Protein AF-A0A3M6TEJ7-F1 (afdb_monomer)

Nearest PDB structures (foldseek):
  2x6s-assembly1_F  TM=7.484E-01  e=1.552E-03  Human spumaretrovirus
  2x6n-assembly1_B  TM=6.966E-01  e=9.290E-04  Human spumaretrovirus
  2x6s-assembly3_B  TM=7.104E-01  e=1.654E-03  Human spumaretrovirus
  2eko-assembly1_A  TM=5.998E-01  e=1.903E-01  Homo sapiens
  8bnx-assembly2_B  TM=5.597E-01  e=4.381E-01  Deferribacter desulfuricans

Secondary structure (DSSP, 8-state):
-PPPPPSEEEE---GGGTTHHHHHHHHTTPEEEEPPTT-GGGGHHHHHHHHHS-GGGTSSTT--HHHHHHHHHHHHHHS-BGGGTTB-HHHHHH---TT-EEEEEEE-SSS--EEEEEEEEEEEEGGGTEEEEEEE-TTT-SEEEEEEEGGGEESS-HHHHHT-

InterPro domains:
  IPR001584 Integrase, catalytic core [PS50994] (1-97)
  IPR012337 Ribonuclease H-like superfamily [SSF53098] (2-95)
  IPR036397 Ribonuclease H superfamily [G3DSA:3.30.420.10] (1-127)

Structure (mmCIF, N/CA/C/O backbone):
data_AF-A0A3M6TEJ7-F1
#
_entry.id   AF-A0A3M6TEJ7-F1
#
loop_
_atom_site.group_PDB
_atom_site.id
_atom_site.type_symbol
_atom_site.label_atom_id
_atom_site.label_alt_id
_atom_site.label_comp_id
_atom_site.label_asym_id
_atom_site.label_entity_id
_atom_site.label_seq_id
_atom_site.pdbx_PDB_ins_code
_atom_site.Cartn_x
_atom_site.Cartn_y
_atom_site.Cartn_z
_atom_site.occupancy
_atom_site.B_iso_or_equiv
_atom_site.auth_seq_id
_atom_site.auth_comp_id
_atom_site.auth_asym_id
_atom_site.auth_atom_id
_atom_site.pdbx_PDB_model_num
ATOM 1 N N . MET A 1 1 ? 10.290 -11.072 -4.257 1.00 50.28 1 MET A N 1
ATOM 2 C CA . MET A 1 1 ? 9.218 -11.134 -3.239 1.00 50.28 1 MET A CA 1
ATOM 3 C C . MET A 1 1 ? 8.044 -10.372 -3.815 1.00 50.28 1 MET A C 1
ATOM 5 O O . MET A 1 1 ? 8.208 -9.194 -4.110 1.00 50.28 1 MET A O 1
ATOM 9 N N . GLU A 1 2 ? 6.941 -11.059 -4.093 1.00 56.47 2 GLU A N 1
ATOM 10 C CA . GLU A 1 2 ? 5.809 -10.487 -4.827 1.00 56.47 2 GLU A CA 1
ATOM 11 C C . GLU A 1 2 ? 4.766 -9.936 -3.854 1.00 56.47 2 GLU A C 1
ATOM 13 O O . GLU A 1 2 ? 4.393 -10.584 -2.875 1.00 56.47 2 GLU A O 1
ATOM 18 N N . HIS A 1 3 ? 4.363 -8.691 -4.095 1.00 65.31 3 HIS A N 1
ATOM 19 C CA . HIS A 1 3 ? 3.281 -8.022 -3.385 1.00 65.31 3 HIS A CA 1
ATOM 20 C C . HIS A 1 3 ? 1.933 -8.599 -3.859 1.00 65.31 3 HIS A C 1
ATOM 22 O O . HIS A 1 3 ? 1.808 -8.980 -5.022 1.00 65.31 3 HIS A O 1
ATOM 28 N N . GLY A 1 4 ? 0.944 -8.704 -2.961 1.00 67.75 4 GLY A N 1
ATOM 29 C CA . GLY A 1 4 ? -0.419 -9.087 -3.334 1.00 67.75 4 GLY A CA 1
ATOM 30 C C . GLY A 1 4 ? -1.085 -8.032 -4.221 1.00 67.75 4 GLY A C 1
ATOM 31 O O . GLY A 1 4 ? -0.548 -6.946 -4.420 1.00 67.75 4 GLY A O 1
ATOM 32 N N . SER A 1 5 ? -2.263 -8.348 -4.7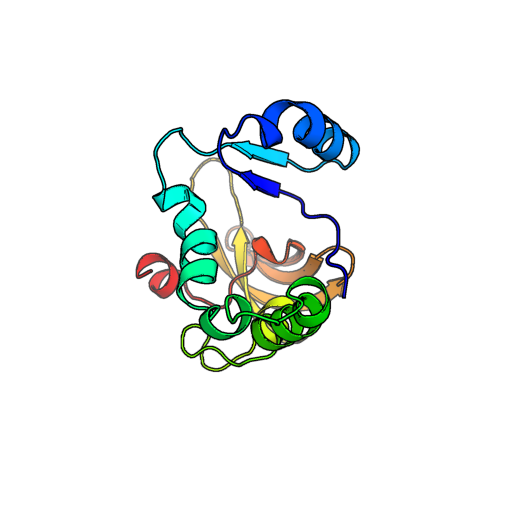62 1.00 74.44 5 SER A N 1
ATOM 33 C CA . SER A 1 5 ? -2.987 -7.402 -5.618 1.00 74.44 5 SER A CA 1
ATOM 34 C C . SER A 1 5 ? -3.417 -6.168 -4.810 1.00 74.44 5 SER A C 1
ATOM 36 O O . SER A 1 5 ? -4.109 -6.336 -3.799 1.00 74.44 5 SER A O 1
ATOM 38 N N . PRO A 1 6 ? -3.034 -4.945 -5.216 1.00 78.88 6 PRO A N 1
ATOM 39 C CA . PRO A 1 6 ? -3.465 -3.727 -4.541 1.00 78.88 6 PRO A CA 1
ATOM 40 C C . PRO A 1 6 ? -4.953 -3.461 -4.794 1.00 78.88 6 PRO A C 1
ATOM 42 O O . PRO A 1 6 ? -5.500 -3.876 -5.810 1.00 78.88 6 PRO A O 1
ATOM 45 N N . GLU A 1 7 ? -5.604 -2.724 -3.896 1.00 75.12 7 GLU A N 1
ATOM 46 C CA . GLU A 1 7 ? -7.004 -2.305 -4.074 1.00 75.12 7 GLU A CA 1
ATOM 47 C C . GLU A 1 7 ? -7.123 -1.069 -4.980 1.00 75.12 7 GLU A C 1
ATOM 49 O O . GLU A 1 7 ? -8.099 -0.904 -5.714 1.00 75.12 7 GLU A O 1
ATOM 54 N N . ILE A 1 8 ? -6.120 -0.186 -4.932 1.00 79.31 8 ILE A N 1
ATOM 55 C CA . ILE A 1 8 ? -6.101 1.080 -5.665 1.00 79.31 8 ILE A CA 1
ATOM 56 C C . ILE A 1 8 ? -4.709 1.306 -6.251 1.00 79.31 8 ILE A C 1
ATOM 58 O O . ILE A 1 8 ? -3.707 1.214 -5.544 1.00 79.31 8 ILE A O 1
ATOM 62 N N . ILE A 1 9 ? -4.649 1.672 -7.529 1.00 83.25 9 ILE A N 1
ATOM 63 C CA . ILE A 1 9 ? -3.428 2.133 -8.194 1.00 83.25 9 ILE A CA 1
ATOM 64 C C . ILE A 1 9 ? -3.647 3.573 -8.644 1.00 83.25 9 ILE A C 1
ATOM 66 O O . ILE A 1 9 ? -4.659 3.888 -9.266 1.00 83.25 9 ILE A O 1
ATOM 70 N N . GLN A 1 10 ? -2.688 4.454 -8.359 1.00 82.31 10 GLN A N 1
ATOM 71 C CA . GLN A 1 10 ? -2.694 5.822 -8.868 1.00 82.31 10 GLN A CA 1
ATOM 72 C C . GLN A 1 10 ? -1.567 6.009 -9.886 1.00 82.31 10 GLN A C 1
ATOM 74 O O . GLN A 1 10 ? -0.414 5.718 -9.586 1.00 82.31 10 GLN A O 1
ATOM 79 N N . CYS A 1 11 ? -1.883 6.524 -11.073 1.00 79.75 11 CYS A N 1
ATOM 80 C CA . CYS A 1 11 ? -0.904 6.783 -12.135 1.00 79.75 11 CYS A CA 1
ATOM 81 C C . CYS A 1 11 ? -1.172 8.119 -12.845 1.00 79.75 11 CYS A C 1
ATOM 83 O O . CYS A 1 11 ? -2.196 8.770 -12.620 1.00 79.75 11 CYS A O 1
ATOM 85 N N . ASP A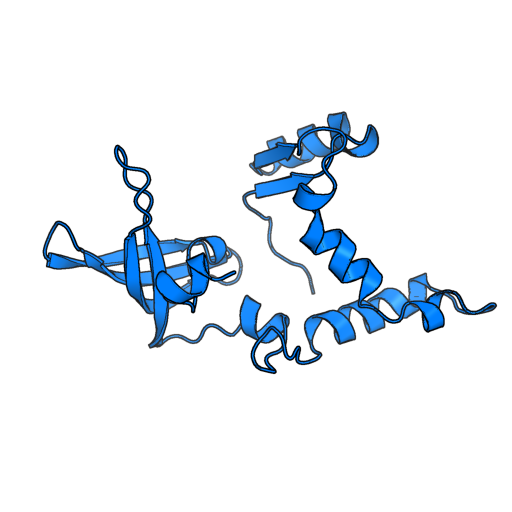 1 12 ? -0.236 8.564 -13.683 1.00 79.31 12 ASP A N 1
ATOM 86 C CA . ASP A 1 12 ? -0.451 9.713 -14.562 1.00 79.31 12 ASP A CA 1
ATOM 87 C C . ASP A 1 12 ? -1.285 9.353 -15.798 1.00 79.31 12 ASP A C 1
ATOM 89 O O . ASP A 1 12 ? -1.690 8.217 -16.028 1.00 79.31 12 ASP A O 1
ATOM 93 N N . LYS A 1 13 ? -1.582 10.374 -16.606 1.00 76.25 13 LYS A N 1
ATOM 94 C CA . LYS A 1 13 ? -2.357 10.237 -17.844 1.00 76.25 13 LYS A CA 1
ATOM 95 C C . LYS A 1 13 ? -1.504 9.859 -19.062 1.00 76.25 13 LYS A C 1
ATOM 97 O O . LYS A 1 13 ? -1.930 10.156 -20.185 1.00 76.25 13 LYS A O 1
ATOM 102 N N . GLY A 1 14 ? -0.337 9.246 -18.867 1.00 77.44 14 GLY A N 1
ATOM 103 C CA . GLY A 1 14 ? 0.491 8.697 -19.937 1.00 77.44 14 GLY A CA 1
ATOM 104 C C . GLY A 1 14 ? -0.317 7.766 -20.843 1.00 77.44 14 GLY A C 1
ATOM 105 O O . G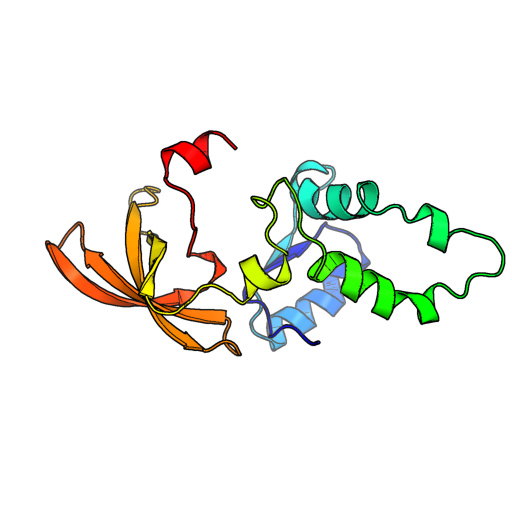LY A 1 14 ? -1.227 7.068 -20.392 1.00 77.44 14 GLY A O 1
ATOM 106 N N . GLY A 1 15 ? -0.037 7.793 -22.149 1.00 74.38 15 GLY A N 1
ATOM 107 C CA . GLY A 1 15 ? -0.776 6.987 -23.132 1.00 74.38 15 GLY A CA 1
ATOM 108 C C . GLY A 1 15 ? -0.727 5.485 -22.829 1.00 74.38 15 GLY A C 1
ATOM 109 O O . GLY A 1 15 ? -1.727 4.790 -23.008 1.00 74.38 15 GLY A O 1
ATOM 110 N N . GLU A 1 16 ? 0.399 5.031 -22.278 1.00 77.50 16 GLU A N 1
ATOM 111 C CA . GLU A 1 16 ? 0.687 3.646 -21.893 1.00 77.50 16 GLU A CA 1
ATOM 112 C C . GLU A 1 16 ? -0.267 3.115 -20.808 1.00 77.50 16 GLU A C 1
ATOM 114 O O . GLU A 1 16 ? -0.654 1.947 -20.827 1.00 77.50 16 GLU A O 1
ATOM 119 N N . PHE A 1 17 ? -0.749 3.985 -19.914 1.00 75.19 17 PHE A N 1
ATOM 120 C CA . PHE A 1 17 ? -1.582 3.609 -18.765 1.00 75.19 17 PHE A CA 1
ATOM 121 C C . PHE A 1 17 ? -3.094 3.662 -19.032 1.00 75.19 17 PHE A C 1
ATOM 123 O O . PHE A 1 17 ? -3.896 3.396 -18.136 1.00 75.19 17 PHE A O 1
ATOM 130 N N . LYS A 1 18 ? -3.529 4.033 -20.244 1.00 72.19 18 LYS A N 1
ATOM 131 C CA . LYS A 1 18 ? -4.954 4.310 -20.510 1.00 72.19 18 LYS A CA 1
ATOM 132 C C . LYS A 1 18 ? -5.789 3.093 -20.881 1.00 72.19 18 LYS A C 1
ATOM 134 O O . LYS A 1 18 ? -6.890 2.945 -20.366 1.00 72.19 18 LYS A O 1
ATOM 139 N N . LYS A 1 19 ? -5.328 2.274 -21.828 1.00 76.62 19 LYS A N 1
ATOM 140 C CA . LYS A 1 19 ? -6.149 1.198 -22.415 1.00 76.62 19 LYS A CA 1
ATOM 141 C C . LYS A 1 19 ? -5.806 -0.185 -21.853 1.00 76.62 19 LYS A C 1
ATOM 143 O O . LYS A 1 19 ? -6.676 -0.769 -21.215 1.00 76.62 19 LYS A O 1
ATOM 148 N N . PRO A 1 20 ? -4.573 -0.698 -22.018 1.00 81.75 20 PRO A N 1
ATOM 149 C CA . PRO A 1 20 ? -4.240 -2.042 -21.547 1.00 81.75 20 PRO A CA 1
ATOM 150 C C . PRO A 1 20 ? -4.256 -2.137 -20.018 1.00 81.75 20 PRO A C 1
ATOM 152 O O . PRO A 1 20 ? -4.821 -3.079 -19.470 1.00 81.75 20 PRO A O 1
ATOM 155 N N . LEU A 1 21 ? -3.720 -1.128 -19.321 1.00 81.75 21 LEU A N 1
ATOM 156 C CA . LEU A 1 21 ? -3.690 -1.129 -17.858 1.00 81.75 21 LEU A CA 1
ATOM 157 C C . LEU A 1 21 ? -5.095 -1.079 -17.252 1.00 81.75 21 LEU A C 1
ATOM 159 O O . LEU A 1 21 ? -5.363 -1.783 -16.287 1.00 81.75 21 LEU A O 1
ATOM 163 N N . LYS A 1 22 ? -6.003 -0.287 -17.832 1.00 83.00 22 LYS A N 1
ATOM 164 C CA . LYS A 1 22 ? -7.374 -0.179 -17.331 1.00 83.00 22 LYS A CA 1
ATOM 165 C C . LYS A 1 22 ? -8.109 -1.520 -17.408 1.00 83.00 22 LYS A C 1
ATOM 167 O O . LYS A 1 22 ? -8.678 -1.941 -16.413 1.00 83.00 22 LYS A O 1
ATOM 172 N N . LEU A 1 23 ? -8.024 -2.213 -18.547 1.00 85.00 23 LEU A N 1
ATOM 173 C CA . LEU A 1 23 ? -8.645 -3.532 -18.719 1.00 85.00 23 LEU A CA 1
ATOM 174 C C . LEU A 1 23 ? -8.103 -4.558 -17.716 1.00 85.00 23 LEU A C 1
ATOM 176 O O . LEU A 1 23 ? -8.867 -5.325 -17.133 1.00 85.00 23 LEU A O 1
ATOM 180 N N . LEU A 1 24 ? -6.788 -4.543 -17.487 1.00 86.12 24 LEU A N 1
ATOM 181 C CA . LEU A 1 24 ? -6.149 -5.411 -16.507 1.00 86.12 24 LEU A CA 1
ATOM 182 C C . LEU A 1 24 ? -6.617 -5.086 -15.077 1.00 86.12 24 LEU A C 1
ATOM 184 O O . LEU A 1 24 ? -7.007 -5.993 -14.344 1.00 86.12 24 LEU A O 1
ATOM 188 N N . CYS A 1 25 ? -6.625 -3.808 -14.688 1.00 84.94 25 CYS A N 1
ATOM 189 C CA . CYS A 1 25 ? -7.101 -3.369 -13.376 1.00 84.94 25 CYS A CA 1
ATOM 190 C C . CYS A 1 25 ? -8.576 -3.727 -13.149 1.00 84.94 25 CYS A C 1
ATOM 192 O O . CYS A 1 25 ? -8.898 -4.268 -12.094 1.00 84.94 25 CYS A O 1
ATOM 194 N N . ASP A 1 26 ? -9.438 -3.520 -14.147 1.00 84.75 26 ASP A N 1
ATOM 195 C CA . ASP A 1 26 ? -10.860 -3.870 -14.079 1.00 84.75 26 ASP A CA 1
ATOM 196 C C . ASP A 1 26 ? -11.040 -5.387 -13.853 1.00 84.75 26 ASP A C 1
ATOM 198 O O . ASP A 1 26 ? -11.822 -5.798 -12.996 1.00 84.75 26 ASP A O 1
ATOM 202 N N . SER A 1 27 ? -10.254 -6.232 -14.539 1.00 86.56 27 SER A N 1
ATOM 203 C CA . SER A 1 27 ? -10.305 -7.698 -14.375 1.00 86.56 27 SER A CA 1
ATOM 204 C C . SER A 1 27 ? -9.848 -8.189 -12.997 1.00 86.56 27 SER A C 1
ATOM 206 O O . SER A 1 27 ? -10.330 -9.208 -12.505 1.00 86.56 27 SER A O 1
ATOM 208 N N . MET A 1 28 ? -8.936 -7.452 -12.358 1.00 84.00 28 MET A N 1
ATOM 209 C CA . MET A 1 28 ? -8.410 -7.762 -11.028 1.00 84.00 28 MET A CA 1
ATOM 210 C C . MET A 1 28 ? -9.170 -7.034 -9.909 1.00 84.00 28 MET A C 1
ATOM 212 O O . MET A 1 28 ? -8.773 -7.123 -8.748 1.00 84.00 28 MET A O 1
ATOM 216 N N . ASN A 1 29 ? -10.260 -6.327 -10.241 1.00 83.50 29 ASN A N 1
ATOM 217 C CA . ASN A 1 29 ? -11.041 -5.504 -9.316 1.00 83.50 29 ASN A CA 1
ATOM 218 C C . ASN A 1 29 ? -10.182 -4.458 -8.571 1.00 83.50 29 ASN A C 1
ATOM 220 O O . ASN A 1 29 ? -10.327 -4.243 -7.368 1.00 83.50 29 ASN A O 1
ATOM 224 N N . ILE A 1 30 ? -9.261 -3.825 -9.301 1.00 84.69 30 ILE A N 1
ATOM 225 C CA . ILE A 1 30 ? -8.362 -2.778 -8.811 1.00 84.69 30 ILE A CA 1
ATOM 226 C C . ILE A 1 30 ? -8.870 -1.426 -9.301 1.00 84.69 30 ILE A C 1
ATOM 228 O O . ILE A 1 30 ? -9.010 -1.196 -10.501 1.00 84.69 30 ILE A O 1
ATOM 232 N N . ASN A 1 31 ? -9.069 -0.485 -8.384 1.00 82.25 31 ASN A N 1
ATOM 233 C CA . ASN A 1 31 ? -9.489 0.863 -8.740 1.00 82.25 31 ASN A CA 1
ATOM 234 C C . ASN A 1 31 ? -8.307 1.675 -9.285 1.00 82.25 31 ASN A C 1
ATOM 236 O O . ASN A 1 31 ? -7.356 1.979 -8.562 1.00 82.25 31 ASN A O 1
ATOM 240 N N . LEU A 1 32 ? -8.381 2.080 -10.552 1.00 82.31 32 LEU A N 1
ATOM 241 C CA . LEU A 1 32 ? -7.354 2.898 -11.194 1.00 82.31 32 LEU A CA 1
ATOM 242 C C . LEU A 1 32 ? -7.709 4.389 -11.123 1.00 82.31 32 LEU A C 1
ATOM 244 O O . LEU A 1 32 ? -8.703 4.841 -11.694 1.00 82.31 32 LEU A O 1
ATOM 248 N N . ILE A 1 33 ? -6.876 5.173 -10.441 1.00 82.50 33 ILE A N 1
ATOM 249 C CA . ILE A 1 33 ? -7.042 6.620 -10.280 1.00 82.50 33 ILE A CA 1
ATOM 250 C C . ILE A 1 33 ? -5.997 7.346 -11.122 1.00 82.50 33 ILE A C 1
ATOM 252 O O . ILE A 1 33 ? -4.793 7.220 -10.909 1.00 82.50 33 ILE A O 1
ATOM 256 N N . TYR A 1 34 ? -6.459 8.177 -12.051 1.00 79.75 34 TYR A N 1
ATOM 257 C CA . TYR A 1 34 ? -5.569 9.021 -12.838 1.00 79.75 34 TYR A CA 1
ATOM 258 C C . TYR A 1 34 ? -5.370 10.377 -12.174 1.00 79.75 34 TYR A C 1
ATOM 260 O O . TYR A 1 34 ? -6.332 11.083 -11.851 1.00 79.75 34 TYR A O 1
ATOM 268 N N . SER A 1 35 ? -4.116 10.786 -12.036 1.00 73.50 35 SER A N 1
ATOM 269 C CA . SER A 1 35 ? -3.782 12.120 -11.565 1.00 73.50 35 SER A CA 1
ATOM 270 C C . SER A 1 35 ? -4.177 13.204 -12.575 1.00 73.50 35 SER A C 1
ATOM 272 O O . SER A 1 35 ? -4.458 12.960 -13.758 1.00 73.50 35 SER A O 1
ATOM 274 N N . ARG A 1 36 ? -4.247 14.457 -12.107 1.00 66.50 36 ARG A N 1
ATOM 275 C CA . ARG A 1 36 ? -4.516 15.586 -13.003 1.00 66.50 36 ARG A CA 1
ATOM 276 C C . ARG A 1 36 ? -3.315 15.798 -13.937 1.00 66.50 36 ARG A C 1
ATOM 278 O O . ARG A 1 36 ? -2.177 15.772 -13.467 1.00 66.50 36 ARG A O 1
ATOM 285 N N . PRO A 1 37 ? -3.550 16.063 -15.235 1.00 61.94 37 PRO A N 1
ATOM 286 C CA . PRO A 1 37 ? -2.460 16.312 -16.167 1.00 61.94 37 PRO A CA 1
ATOM 287 C C . PRO A 1 37 ? -1.598 17.490 -15.693 1.00 61.94 37 PRO A C 1
ATOM 289 O O . PRO A 1 37 ? -2.133 18.493 -15.218 1.00 61.94 37 PRO A O 1
ATOM 292 N N . ARG A 1 38 ? -0.272 17.361 -15.847 1.00 59.50 38 ARG A N 1
ATOM 293 C CA . ARG A 1 38 ? 0.730 18.391 -15.507 1.00 59.50 38 ARG A CA 1
ATOM 294 C C . ARG A 1 38 ? 0.752 18.806 -14.025 1.00 59.50 38 ARG A C 1
ATOM 296 O O . ARG A 1 38 ? 1.046 19.952 -13.705 1.00 59.50 38 ARG A O 1
ATOM 303 N N . ARG A 1 39 ? 0.456 17.878 -13.103 1.00 60.69 39 ARG A N 1
ATOM 304 C CA . ARG A 1 39 ? 0.610 18.080 -11.648 1.00 60.69 39 ARG A CA 1
ATOM 305 C C . ARG A 1 39 ? 1.598 17.071 -11.041 1.00 60.69 39 ARG A C 1
ATOM 307 O O . ARG A 1 39 ? 1.157 16.099 -10.425 1.00 60.69 39 ARG A O 1
ATOM 314 N N . PRO A 1 40 ? 2.919 17.305 -11.155 1.00 55.78 40 PRO A N 1
ATOM 315 C CA . PRO A 1 40 ? 3.947 16.352 -10.714 1.00 55.78 40 PRO A CA 1
ATOM 316 C C . PRO A 1 40 ? 3.897 16.052 -9.207 1.00 55.78 40 PRO A C 1
ATOM 318 O O . PRO A 1 40 ? 4.225 14.952 -8.780 1.00 55.78 40 PRO A O 1
ATOM 321 N N . GLN A 1 41 ? 3.373 16.979 -8.397 1.00 59.59 41 GLN A N 1
ATOM 322 C CA . GLN A 1 41 ? 3.181 16.791 -6.951 1.00 59.59 41 GLN A CA 1
ATOM 323 C C . GLN A 1 41 ? 2.306 15.574 -6.606 1.00 59.59 41 GLN A C 1
ATOM 325 O O . GLN A 1 41 ? 2.512 14.940 -5.575 1.00 59.59 41 GLN A O 1
ATOM 330 N N . SER A 1 42 ? 1.356 15.216 -7.478 1.00 57.41 42 SER A N 1
ATOM 331 C CA . SER A 1 42 ? 0.461 14.071 -7.267 1.00 57.41 42 SER A CA 1
ATOM 332 C C . SER A 1 42 ? 1.143 12.702 -7.418 1.00 57.41 42 SER A C 1
ATOM 334 O O . SER A 1 42 ? 0.594 11.711 -6.948 1.00 57.41 42 SER A O 1
ATOM 336 N N . GLN A 1 43 ? 2.346 12.658 -8.001 1.00 58.75 43 GLN A N 1
ATOM 337 C CA . GLN A 1 43 ? 3.246 11.495 -8.053 1.00 58.75 43 GLN A CA 1
ATOM 338 C C . GLN A 1 43 ? 4.555 11.756 -7.289 1.00 58.75 43 GLN A C 1
ATOM 340 O O . GLN A 1 43 ? 5.537 11.037 -7.450 1.00 58.75 43 GLN A O 1
ATOM 345 N N . GLY A 1 44 ? 4.580 12.776 -6.422 1.00 56.09 44 GLY A N 1
ATOM 346 C CA . GLY A 1 44 ? 5.801 13.248 -5.764 1.00 56.09 44 GLY A CA 1
ATOM 347 C C . GLY A 1 44 ? 6.514 12.201 -4.897 1.00 56.09 44 GLY A C 1
ATOM 348 O O . GLY A 1 44 ? 7.684 12.368 -4.565 1.00 56.09 44 GLY A O 1
ATOM 349 N N . LYS A 1 45 ? 5.821 11.122 -4.506 1.00 62.00 45 LYS A N 1
ATOM 350 C CA . LYS A 1 45 ? 6.424 9.987 -3.791 1.00 62.00 45 LYS A CA 1
ATOM 351 C C . LYS A 1 45 ? 7.287 9.136 -4.723 1.00 62.00 45 LYS A C 1
ATOM 353 O O . LYS A 1 45 ? 8.418 8.831 -4.364 1.00 62.00 45 LYS A O 1
ATOM 358 N N . ASP A 1 46 ? 6.787 8.825 -5.915 1.00 57.31 46 ASP A N 1
ATOM 359 C CA . ASP A 1 46 ? 7.498 8.004 -6.898 1.00 57.31 46 ASP A CA 1
ATOM 360 C C . ASP A 1 46 ? 8.698 8.758 -7.472 1.00 57.31 46 ASP A C 1
ATOM 362 O O . ASP A 1 46 ? 9.762 8.176 -7.668 1.00 57.31 46 ASP A O 1
ATOM 366 N N . THR A 1 47 ? 8.565 10.072 -7.682 1.00 57.25 47 THR A N 1
ATOM 367 C CA . THR A 1 47 ? 9.683 10.911 -8.139 1.00 57.25 47 THR A CA 1
ATOM 368 C C . THR A 1 47 ? 10.780 11.011 -7.079 1.00 57.25 47 THR A C 1
ATOM 370 O O . THR A 1 47 ? 11.941 10.793 -7.394 1.00 57.25 47 THR A O 1
ATOM 373 N N . LYS A 1 48 ? 10.432 11.207 -5.798 1.00 58.62 48 LYS A N 1
ATOM 374 C CA . LYS A 1 48 ? 11.420 11.238 -4.702 1.00 58.62 48 LYS A CA 1
ATOM 375 C C . LYS A 1 48 ? 12.145 9.908 -4.495 1.00 58.62 48 LYS A C 1
ATOM 377 O O . LYS A 1 48 ? 13.290 9.910 -4.056 1.00 58.62 48 LYS A O 1
ATOM 382 N N . ILE A 1 49 ? 11.492 8.777 -4.779 1.00 59.34 49 ILE A N 1
ATOM 383 C CA . ILE A 1 49 ? 12.155 7.467 -4.750 1.00 59.34 49 ILE A CA 1
ATOM 384 C C . ILE A 1 49 ? 13.234 7.406 -5.833 1.00 59.34 49 ILE A C 1
ATOM 386 O O . ILE A 1 49 ? 14.323 6.929 -5.540 1.00 59.34 49 ILE A O 1
ATOM 390 N N . LYS A 1 50 ? 12.958 7.928 -7.037 1.00 56.53 50 LYS A N 1
ATOM 391 C CA . LYS A 1 50 ? 13.939 7.984 -8.132 1.00 56.53 50 LYS A CA 1
ATOM 392 C C . LYS A 1 50 ? 15.141 8.861 -7.780 1.00 56.53 50 LYS A C 1
ATOM 394 O O . LYS A 1 50 ? 16.266 8.429 -8.002 1.00 56.53 50 LYS A O 1
ATOM 399 N N . ASP A 1 51 ? 14.900 10.026 -7.179 1.00 53.84 51 ASP A N 1
ATOM 400 C CA . ASP A 1 51 ? 15.947 11.009 -6.859 1.00 53.84 51 ASP A CA 1
ATOM 401 C C . ASP A 1 51 ? 16.819 10.606 -5.652 1.00 53.84 51 ASP A C 1
ATOM 403 O O . ASP A 1 51 ? 17.974 11.007 -5.558 1.00 53.84 51 ASP A O 1
ATOM 407 N N . GLY A 1 52 ? 16.269 9.831 -4.707 1.00 53.56 52 GLY A N 1
ATOM 408 C CA . GLY A 1 52 ? 16.959 9.430 -3.473 1.00 53.56 52 GLY A CA 1
ATOM 409 C C . GLY A 1 52 ? 17.764 8.132 -3.572 1.00 53.56 52 GLY A C 1
ATOM 410 O O . GLY A 1 52 ? 18.548 7.829 -2.673 1.00 53.56 52 GLY A O 1
ATOM 411 N N . THR A 1 53 ? 17.571 7.341 -4.628 1.00 56.41 53 THR A N 1
ATOM 412 C CA . THR A 1 53 ? 18.483 6.238 -4.943 1.00 56.41 53 THR A CA 1
ATOM 413 C C . THR A 1 53 ? 19.686 6.775 -5.682 1.00 56.41 53 THR A C 1
ATOM 415 O O . THR A 1 53 ? 19.538 7.389 -6.733 1.00 56.41 53 THR A O 1
ATOM 418 N N . ASP A 1 54 ? 20.876 6.469 -5.174 1.00 54.00 54 ASP A N 1
ATOM 419 C CA . ASP A 1 54 ? 22.135 6.702 -5.872 1.00 54.00 54 ASP A CA 1
ATOM 420 C C . ASP A 1 54 ? 22.257 5.729 -7.065 1.00 54.00 54 ASP A C 1
ATOM 422 O O . ASP A 1 54 ? 23.014 4.756 -7.071 1.00 54.00 54 ASP 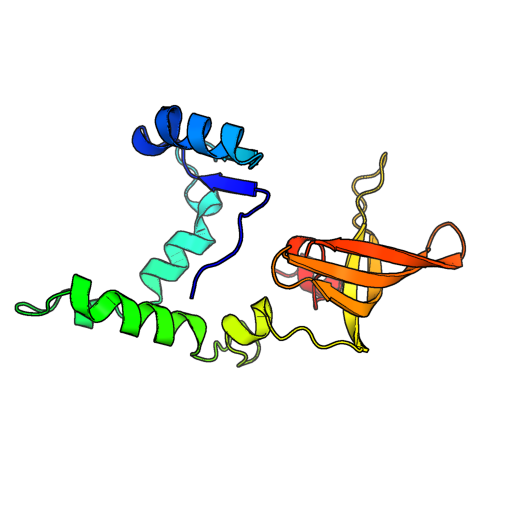A O 1
ATOM 426 N N . LEU A 1 55 ? 21.419 5.956 -8.083 1.00 58.03 55 LEU A N 1
ATOM 427 C CA . LEU A 1 55 ? 21.398 5.232 -9.355 1.00 58.03 55 LEU A CA 1
ATOM 428 C C . LEU A 1 55 ? 22.667 5.515 -10.172 1.00 58.03 55 LEU A C 1
ATOM 430 O O . LEU A 1 55 ? 22.851 4.913 -11.228 1.00 58.0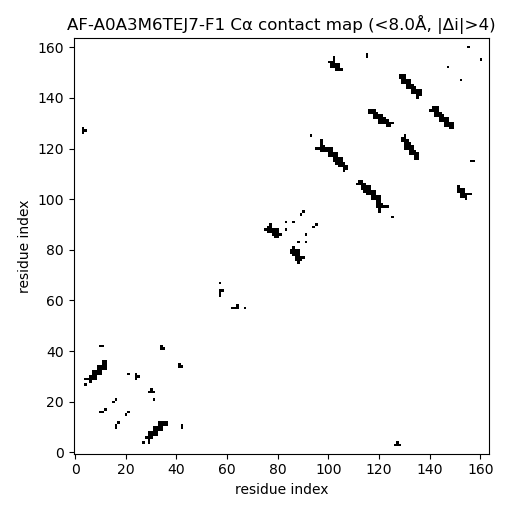3 55 LEU A O 1
ATOM 434 N N . GLN A 1 56 ? 23.566 6.381 -9.683 1.00 56.75 56 GLN A N 1
ATOM 435 C CA . GLN A 1 56 ? 24.860 6.663 -10.303 1.00 56.75 56 GLN A CA 1
ATOM 436 C C . GLN A 1 56 ? 25.682 5.385 -10.518 1.00 56.75 56 GLN A C 1
ATOM 438 O O . GLN A 1 56 ? 26.403 5.290 -11.504 1.00 56.75 56 GLN A O 1
ATOM 443 N N . LYS A 1 57 ? 25.514 4.359 -9.669 1.00 58.16 57 LYS A N 1
ATOM 444 C CA . LYS A 1 57 ? 26.158 3.042 -9.845 1.00 58.16 57 LYS A CA 1
ATOM 445 C C . LYS A 1 57 ? 25.530 2.171 -10.949 1.00 58.16 57 LYS A C 1
ATOM 447 O O . LYS A 1 57 ? 26.171 1.234 -11.403 1.00 58.16 57 LYS A O 1
ATOM 452 N N . ILE A 1 58 ? 24.297 2.461 -11.381 1.00 56.91 58 ILE A N 1
ATOM 453 C CA . ILE A 1 58 ? 23.577 1.730 -12.448 1.00 56.91 58 ILE A CA 1
ATOM 454 C C . ILE A 1 58 ? 23.913 2.289 -13.826 1.00 56.91 58 ILE A C 1
ATOM 456 O O . ILE A 1 58 ? 23.970 1.539 -14.794 1.00 56.91 58 ILE A O 1
ATOM 460 N N . GLY A 1 59 ? 24.125 3.603 -13.906 1.00 58.94 59 GLY A N 1
ATOM 461 C CA . GLY A 1 59 ? 24.488 4.292 -15.142 1.00 58.94 59 GLY A CA 1
ATOM 462 C C . GLY A 1 59 ? 25.968 4.191 -15.510 1.00 58.94 59 GLY A C 1
ATOM 463 O O . GLY A 1 59 ? 26.380 4.861 -16.448 1.00 58.94 59 GLY A O 1
ATOM 464 N N . GLN A 1 60 ? 26.772 3.414 -14.772 1.00 68.31 60 GLN A N 1
ATOM 465 C CA . GLN A 1 60 ? 28.175 3.194 -15.121 1.00 68.31 60 GLN A CA 1
ATOM 466 C C . GLN A 1 60 ? 28.284 2.303 -16.359 1.00 68.31 60 GLN A C 1
ATOM 468 O O . GLN A 1 60 ? 27.643 1.250 -16.444 1.00 68.31 60 GLN A O 1
ATOM 473 N N . ASP A 1 61 ? 29.136 2.713 -17.297 1.00 65.69 61 ASP A N 1
ATOM 474 C CA . ASP A 1 61 ? 29.416 1.943 -18.503 1.00 65.69 61 ASP A CA 1
ATOM 475 C C . ASP A 1 61 ? 29.897 0.528 -18.148 1.00 65.69 61 ASP A C 1
ATOM 477 O O . ASP A 1 61 ? 30.765 0.326 -17.298 1.00 65.69 61 ASP A O 1
ATOM 481 N N . GLY A 1 62 ? 29.293 -0.476 -18.789 1.00 71.94 62 GLY A N 1
ATOM 482 C CA . GLY A 1 62 ? 29.591 -1.894 -18.558 1.00 71.94 62 GLY A CA 1
ATOM 483 C C . GLY A 1 62 ? 28.751 -2.577 -17.472 1.00 71.94 62 GLY A C 1
ATOM 484 O O . GLY A 1 62 ? 28.827 -3.801 -17.329 1.00 71.94 62 GLY A O 1
ATOM 485 N N . VAL A 1 63 ? 27.896 -1.851 -16.740 1.00 70.88 63 VAL A N 1
ATOM 486 C CA . VAL A 1 63 ? 26.990 -2.455 -15.752 1.00 70.88 63 VAL A CA 1
ATOM 487 C C . VAL A 1 63 ? 25.728 -2.997 -16.428 1.00 70.88 63 VAL A C 1
ATOM 489 O O . VAL A 1 63 ? 24.937 -2.273 -17.030 1.00 70.88 63 VAL A O 1
ATOM 492 N N . ASN A 1 64 ? 25.479 -4.301 -16.277 1.00 80.81 64 ASN A N 1
ATOM 493 C CA . ASN A 1 64 ? 24.202 -4.900 -16.666 1.00 80.81 64 ASN A CA 1
ATOM 494 C C . ASN A 1 64 ? 23.129 -4.553 -15.622 1.00 80.81 64 ASN A C 1
ATOM 496 O O . ASN A 1 64 ? 22.944 -5.274 -14.637 1.00 80.81 64 ASN A O 1
ATOM 500 N N . TRP A 1 65 ? 22.427 -3.443 -15.848 1.00 77.19 65 TRP A N 1
ATOM 501 C CA . TRP A 1 65 ? 21.395 -2.926 -14.948 1.00 77.19 65 TRP A CA 1
ATOM 502 C C . TRP A 1 65 ? 20.319 -3.967 -14.611 1.00 77.19 65 TRP A C 1
ATOM 504 O O . TRP A 1 65 ? 19.943 -4.097 -13.447 1.00 77.19 65 TRP A O 1
ATOM 514 N N . ALA A 1 66 ? 19.880 -4.771 -15.587 1.00 80.69 66 ALA A N 1
ATOM 515 C CA . ALA A 1 66 ? 18.836 -5.776 -15.396 1.00 80.69 66 ALA A CA 1
ATOM 516 C C . ALA A 1 66 ? 19.250 -6.851 -14.378 1.00 80.69 66 ALA A C 1
ATOM 518 O O . ALA A 1 66 ? 18.449 -7.242 -13.528 1.00 80.69 66 ALA A O 1
ATOM 519 N N . LYS A 1 67 ? 20.522 -7.278 -14.398 1.00 82.44 67 LYS A N 1
ATOM 520 C CA . LYS A 1 67 ? 21.073 -8.225 -13.412 1.00 82.44 67 LYS A CA 1
ATOM 521 C C . LYS A 1 67 ? 21.179 -7.633 -12.006 1.00 82.44 67 LYS A C 1
ATOM 523 O O . LYS A 1 67 ? 21.154 -8.383 -11.035 1.00 82.44 67 LYS A O 1
ATOM 528 N N . GLN A 1 68 ? 21.291 -6.313 -11.887 1.00 77.75 68 GLN A N 1
ATOM 529 C CA . GLN A 1 68 ? 21.432 -5.629 -10.602 1.00 77.75 68 GLN A CA 1
ATOM 530 C C . GLN A 1 68 ? 20.086 -5.227 -9.977 1.00 77.75 68 GLN A C 1
ATOM 532 O O . GLN A 1 68 ? 20.024 -4.992 -8.771 1.00 77.75 68 GLN A O 1
ATOM 537 N N . LEU A 1 69 ? 18.987 -5.197 -10.745 1.00 80.00 69 LEU A N 1
ATOM 538 C CA . LEU A 1 69 ? 17.650 -4.841 -10.241 1.00 80.00 69 LEU A CA 1
ATOM 539 C C . LEU A 1 69 ? 17.241 -5.570 -8.947 1.00 80.00 69 LEU A C 1
ATOM 541 O O . LEU A 1 69 ? 16.747 -4.895 -8.039 1.00 80.00 69 LEU A O 1
ATOM 545 N N . PRO A 1 70 ? 17.458 -6.895 -8.789 1.00 83.88 70 PRO A N 1
ATOM 546 C CA . PRO A 1 70 ? 17.081 -7.584 -7.555 1.00 83.88 70 PRO A CA 1
ATOM 547 C C . PRO A 1 70 ? 17.860 -7.084 -6.333 1.00 83.88 70 PRO A C 1
ATOM 549 O O . PRO A 1 70 ? 17.302 -6.988 -5.237 1.00 83.88 70 PRO A O 1
ATOM 552 N N . LEU A 1 71 ? 19.139 -6.733 -6.516 1.00 80.81 71 LEU A N 1
ATOM 553 C CA . LEU A 1 71 ? 19.976 -6.172 -5.458 1.00 80.81 71 LEU A CA 1
ATOM 554 C C . LEU A 1 71 ? 19.450 -4.796 -5.033 1.00 80.81 71 LEU A C 1
ATOM 556 O O . LEU A 1 71 ? 19.272 -4.555 -3.841 1.00 80.81 71 LEU A O 1
ATOM 560 N N . TYR A 1 72 ? 19.106 -3.932 -5.988 1.00 77.88 72 TYR A N 1
ATOM 561 C CA . TYR A 1 72 ? 18.522 -2.621 -5.690 1.00 77.88 72 TYR A CA 1
ATOM 562 C C . TYR A 1 72 ? 17.170 -2.718 -5.001 1.00 77.88 72 TYR A C 1
ATOM 564 O O . TYR A 1 72 ? 16.938 -2.032 -4.009 1.00 77.88 72 TYR A O 1
ATOM 572 N N . GLN A 1 73 ? 16.293 -3.603 -5.475 1.00 81.94 73 GLN A N 1
ATOM 573 C CA . GLN A 1 73 ? 15.018 -3.861 -4.816 1.00 81.94 73 GLN A CA 1
ATOM 574 C C . GLN A 1 73 ? 15.231 -4.317 -3.365 1.00 81.94 73 GLN A C 1
ATOM 576 O O . GLN A 1 73 ? 14.482 -3.914 -2.474 1.00 81.94 73 GLN A O 1
ATOM 581 N N . ARG A 1 74 ? 16.253 -5.143 -3.104 1.00 82.81 74 ARG A N 1
ATOM 582 C CA . ARG A 1 74 ? 16.591 -5.592 -1.749 1.00 82.81 74 ARG A CA 1
ATOM 583 C C . ARG A 1 74 ? 17.060 -4.435 -0.870 1.00 82.81 74 ARG A C 1
ATOM 585 O O . ARG A 1 74 ? 16.530 -4.310 0.230 1.00 82.81 74 ARG A O 1
ATOM 592 N N . ILE A 1 75 ? 17.993 -3.615 -1.346 1.00 81.06 75 ILE A N 1
ATOM 593 C CA . ILE A 1 75 ? 18.518 -2.433 -0.639 1.00 81.06 75 ILE A CA 1
ATOM 594 C C . ILE A 1 75 ? 17.369 -1.468 -0.325 1.00 81.06 75 ILE A C 1
ATOM 596 O O . ILE A 1 75 ? 17.105 -1.146 0.827 1.00 81.06 75 ILE A O 1
ATOM 600 N N . LEU A 1 76 ? 16.573 -1.103 -1.332 1.00 80.06 76 LEU A N 1
ATOM 601 C CA . LEU A 1 76 ? 15.449 -0.178 -1.176 1.00 80.06 76 LEU A CA 1
ATOM 602 C C . LEU A 1 76 ? 14.421 -0.609 -0.130 1.00 80.06 76 LEU A C 1
ATOM 604 O O . LEU A 1 76 ? 13.830 0.256 0.520 1.00 80.06 76 LEU A O 1
ATOM 608 N N . ASN A 1 77 ? 14.179 -1.916 -0.013 1.00 82.94 77 ASN A N 1
ATOM 609 C CA . ASN A 1 77 ? 13.175 -2.468 0.889 1.00 82.94 77 ASN A CA 1
ATOM 610 C C . ASN A 1 77 ? 13.713 -2.760 2.293 1.00 82.94 77 ASN A C 1
ATOM 612 O O . ASN A 1 77 ? 12.940 -2.676 3.246 1.00 82.94 77 ASN A O 1
ATOM 616 N N . ASN A 1 78 ? 14.996 -3.109 2.423 1.00 82.62 78 ASN A N 1
ATOM 617 C CA . ASN A 1 78 ? 15.583 -3.574 3.682 1.00 82.62 78 ASN A CA 1
ATOM 618 C C . ASN A 1 78 ? 16.530 -2.568 4.337 1.00 82.62 78 ASN A C 1
ATOM 620 O O . ASN A 1 78 ? 16.914 -2.789 5.480 1.00 82.62 78 ASN A O 1
ATOM 624 N N . ASP A 1 79 ? 16.874 -1.468 3.673 1.00 81.31 79 ASP A N 1
ATOM 625 C CA . ASP A 1 79 ? 17.690 -0.438 4.301 1.00 81.31 79 ASP A CA 1
ATOM 626 C C . ASP A 1 79 ? 16.823 0.464 5.193 1.00 81.31 79 ASP A C 1
ATOM 628 O O . ASP A 1 79 ? 15.739 0.907 4.781 1.00 81.31 79 ASP A O 1
ATOM 632 N N . PRO A 1 80 ? 17.270 0.748 6.427 1.00 80.12 80 PRO A N 1
ATOM 633 C CA . PRO A 1 80 ? 16.556 1.625 7.337 1.00 80.12 80 PRO A CA 1
ATOM 634 C C . PRO A 1 80 ? 16.569 3.061 6.812 1.00 80.12 80 PRO A C 1
ATOM 636 O O . PRO A 1 80 ? 17.593 3.571 6.363 1.00 80.12 80 PRO A O 1
ATOM 639 N N . LYS A 1 81 ? 15.422 3.742 6.894 1.00 79.62 81 LYS A N 1
ATOM 640 C CA . LYS A 1 81 ? 15.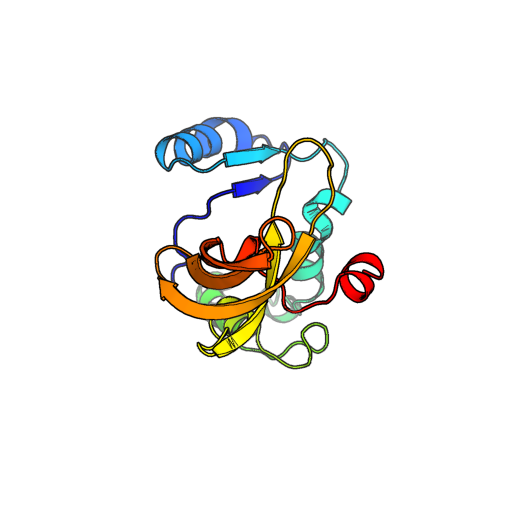301 5.141 6.460 1.00 79.62 81 LYS A CA 1
ATOM 641 C C . LYS A 1 81 ? 15.051 6.042 7.661 1.00 79.62 81 LYS A C 1
ATOM 643 O O . LYS A 1 81 ? 14.153 5.785 8.462 1.00 79.62 81 LYS A O 1
ATOM 648 N N . GLU A 1 82 ? 15.795 7.138 7.767 1.00 73.81 82 GLU A N 1
ATOM 649 C CA . GLU A 1 82 ? 15.645 8.112 8.860 1.00 73.81 82 GLU A CA 1
ATOM 650 C C . GLU A 1 82 ? 14.216 8.674 8.930 1.00 73.81 82 GLU A C 1
ATOM 652 O O . GLU A 1 82 ? 13.581 8.660 9.983 1.00 73.81 82 GLU A O 1
ATOM 657 N N . VAL A 1 83 ? 13.641 9.024 7.772 1.00 71.94 83 VAL A N 1
ATOM 658 C CA . VAL A 1 83 ? 12.237 9.469 7.624 1.00 71.94 83 VAL A CA 1
ATOM 659 C C . VAL A 1 83 ? 11.199 8.459 8.141 1.00 71.94 83 VAL A C 1
ATOM 661 O O . VAL A 1 83 ? 10.018 8.779 8.290 1.00 71.94 83 VAL A O 1
ATOM 664 N N . MET A 1 84 ? 11.631 7.225 8.386 1.00 68.44 84 MET A N 1
ATOM 665 C CA . MET A 1 84 ? 10.859 6.088 8.869 1.00 68.44 84 MET A CA 1
ATOM 666 C C . MET A 1 84 ? 11.253 5.684 10.302 1.00 68.44 84 MET A C 1
ATOM 668 O O . MET A 1 84 ? 10.949 4.571 10.727 1.00 68.44 84 MET A O 1
ATOM 672 N N . ALA A 1 85 ? 11.889 6.588 11.057 1.00 76.56 85 ALA A N 1
ATOM 673 C CA . ALA A 1 85 ? 12.431 6.338 12.394 1.00 76.56 85 ALA A CA 1
ATOM 674 C C . ALA A 1 85 ? 13.432 5.170 12.409 1.00 76.56 85 ALA A C 1
ATOM 676 O O . ALA A 1 85 ? 13.369 4.304 13.279 1.00 76.56 85 ALA A O 1
ATOM 677 N N . TYR A 1 86 ? 14.308 5.132 11.398 1.00 78.25 86 TYR A N 1
ATOM 678 C CA . TYR A 1 86 ? 15.320 4.090 11.191 1.00 78.25 86 TYR A CA 1
ATOM 679 C C . TYR A 1 86 ? 14.757 2.668 11.075 1.00 78.25 86 TYR A C 1
ATOM 681 O O . TYR A 1 86 ? 15.481 1.694 11.253 1.00 78.25 86 TYR A O 1
ATOM 689 N N . LYS A 1 87 ? 13.473 2.538 10.728 1.00 75.75 87 LYS A N 1
ATOM 690 C CA . LYS A 1 87 ? 12.884 1.262 10.319 1.00 75.75 87 LYS A CA 1
ATOM 691 C C . LYS A 1 87 ? 13.045 1.058 8.826 1.00 75.75 87 LYS A C 1
ATOM 693 O O . LYS A 1 87 ? 13.108 2.020 8.050 1.00 75.75 87 LYS A O 1
ATOM 698 N N . THR A 1 88 ? 13.063 -0.200 8.419 1.00 80.88 88 THR A N 1
ATOM 699 C CA . THR A 1 88 ? 13.098 -0.556 7.001 1.00 80.88 88 THR A CA 1
ATOM 700 C C . THR A 1 88 ? 11.696 -0.408 6.392 1.00 80.88 88 THR A C 1
ATOM 702 O O . THR A 1 88 ? 10.686 -0.608 7.084 1.00 80.88 88 THR A O 1
ATOM 705 N N . PRO A 1 89 ? 11.567 -0.059 5.099 1.00 82.00 89 PRO A N 1
ATOM 706 C CA . PRO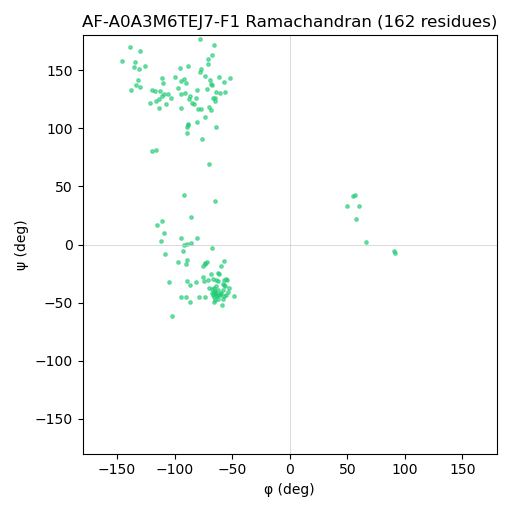 A 1 89 ? 10.274 -0.089 4.419 1.00 82.00 89 PRO A CA 1
ATOM 707 C C . PRO A 1 89 ? 9.572 -1.443 4.554 1.00 82.00 89 PRO A C 1
ATOM 709 O O . PRO A 1 89 ? 8.363 -1.481 4.781 1.00 82.00 89 PRO A O 1
ATOM 712 N N . PHE A 1 90 ? 10.332 -2.541 4.509 1.00 80.00 90 PHE A N 1
ATOM 713 C CA . PHE A 1 90 ? 9.833 -3.889 4.756 1.00 80.00 90 PHE A CA 1
ATOM 714 C C . PHE A 1 90 ? 9.201 -4.025 6.149 1.00 80.00 90 PHE A C 1
ATOM 716 O O . PHE A 1 90 ? 8.078 -4.510 6.272 1.00 80.00 90 PHE A O 1
ATOM 723 N N . GLU A 1 91 ? 9.852 -3.541 7.204 1.00 75.44 91 GLU A N 1
ATOM 724 C CA . GLU A 1 91 ? 9.306 -3.572 8.566 1.00 75.44 91 GLU A CA 1
ATOM 725 C C . GLU A 1 91 ? 8.064 -2.694 8.728 1.00 75.44 91 GLU A C 1
ATOM 727 O O . GLU A 1 91 ? 7.121 -3.041 9.439 1.00 75.44 91 GLU A O 1
ATOM 732 N N . ILE A 1 92 ? 8.016 -1.536 8.081 1.00 75.94 92 ILE A N 1
ATOM 733 C CA . ILE A 1 92 ? 6.825 -0.682 8.143 1.00 75.94 92 ILE A CA 1
ATOM 734 C C . ILE A 1 92 ? 5.644 -1.337 7.441 1.00 75.94 92 ILE A C 1
ATOM 736 O O . ILE A 1 92 ? 4.508 -1.224 7.914 1.00 75.94 92 ILE A O 1
ATOM 740 N N . TYR A 1 93 ? 5.928 -2.009 6.334 1.00 72.75 93 TYR A N 1
ATOM 741 C CA . TYR A 1 93 ? 4.929 -2.622 5.488 1.00 72.75 93 TYR A CA 1
ATOM 742 C C . TYR A 1 93 ? 4.417 -3.954 6.062 1.00 72.75 93 TYR A C 1
ATOM 744 O O . TYR A 1 93 ? 3.209 -4.165 6.149 1.00 72.75 93 TYR A O 1
ATOM 752 N N . PHE A 1 94 ? 5.315 -4.825 6.531 1.00 68.88 94 PHE A N 1
ATOM 753 C CA . PHE A 1 94 ? 4.990 -6.172 7.017 1.00 68.88 94 PHE A CA 1
ATOM 754 C C . PHE A 1 94 ? 5.033 -6.318 8.547 1.00 68.88 94 PHE A C 1
ATOM 756 O O . PHE A 1 94 ? 4.256 -7.089 9.116 1.00 68.88 94 PHE A O 1
ATOM 763 N N . ALA A 1 95 ? 5.906 -5.588 9.246 1.00 59.38 95 ALA A N 1
ATOM 764 C CA . ALA A 1 95 ? 6.175 -5.775 10.678 1.00 59.38 95 ALA A CA 1
ATOM 765 C C . ALA A 1 95 ? 5.300 -4.897 11.592 1.00 59.38 95 ALA A C 1
ATOM 767 O O . ALA A 1 95 ? 5.763 -4.336 12.586 1.00 59.38 95 ALA A O 1
ATOM 768 N N . ARG A 1 96 ? 4.003 -4.778 11.287 1.00 65.38 96 ARG A N 1
ATOM 769 C CA . ARG A 1 96 ? 3.015 -4.362 12.296 1.00 65.38 96 ARG A CA 1
ATOM 770 C C . ARG A 1 96 ? 2.670 -5.577 13.142 1.00 65.38 96 ARG A C 1
ATOM 772 O O . ARG A 1 96 ? 2.017 -6.491 12.641 1.00 65.38 96 ARG A O 1
ATOM 779 N N . ASN A 1 97 ? 3.171 -5.636 14.370 1.00 64.56 97 ASN A N 1
ATOM 780 C CA . ASN A 1 97 ? 3.021 -6.822 15.209 1.00 64.56 97 ASN A CA 1
ATOM 781 C C . ASN A 1 97 ? 1.615 -6.930 15.808 1.00 64.56 97 ASN A C 1
ATOM 783 O O . ASN A 1 97 ? 0.935 -5.931 16.039 1.00 64.56 97 ASN A O 1
ATOM 787 N N . ILE A 1 98 ? 1.184 -8.168 16.064 1.00 64.81 98 ILE A N 1
ATOM 788 C CA . ILE A 1 98 ? -0.033 -8.426 16.840 1.00 64.81 98 ILE A CA 1
ATOM 789 C C . ILE A 1 98 ? 0.182 -7.826 18.232 1.00 64.81 98 ILE A C 1
ATOM 791 O O . ILE A 1 98 ? 1.215 -8.053 18.856 1.00 64.81 98 ILE A O 1
ATOM 795 N N . GLY A 1 99 ? -0.777 -7.036 18.699 1.00 65.12 99 GLY A N 1
ATOM 796 C CA . GLY A 1 99 ? -0.716 -6.343 19.976 1.00 65.12 99 GLY A CA 1
ATOM 797 C C . GLY A 1 99 ? -0.127 -4.931 19.930 1.00 65.12 99 GLY A C 1
ATOM 798 O O . GLY A 1 99 ? -0.222 -4.251 20.950 1.00 65.12 99 GLY A O 1
ATOM 799 N N . GLU A 1 100 ? 0.429 -4.472 18.799 1.00 68.62 100 GLU A N 1
ATOM 800 C CA . GLU A 1 100 ? 0.874 -3.081 18.644 1.00 68.62 100 GLU A CA 1
ATOM 801 C C . GLU A 1 100 ? -0.312 -2.116 18.609 1.00 68.62 100 GLU A C 1
ATOM 803 O O . GLU A 1 100 ? -1.342 -2.392 17.984 1.00 68.62 100 GLU A O 1
ATOM 808 N N . LYS A 1 101 ? -0.117 -0.954 19.242 1.00 69.25 101 LYS A N 1
ATOM 809 C CA . LYS A 1 101 ? -1.022 0.185 19.113 1.00 69.25 101 LYS A CA 1
ATOM 810 C C . LYS A 1 101 ? -0.963 0.710 17.687 1.00 69.25 101 LYS A C 1
ATOM 812 O O . LYS A 1 101 ? 0.108 1.039 17.168 1.00 69.25 101 LYS A O 1
ATOM 817 N N . ALA A 1 102 ? -2.121 0.798 17.066 1.00 68.94 102 ALA A N 1
ATOM 818 C CA . ALA A 1 102 ? -2.302 1.360 15.750 1.00 68.94 102 ALA A CA 1
ATOM 819 C C . ALA A 1 102 ? -3.444 2.368 15.787 1.00 68.94 102 ALA A C 1
ATOM 821 O O . ALA A 1 102 ? -4.195 2.456 16.751 1.00 68.94 102 ALA A O 1
ATOM 822 N N . TYR A 1 103 ? -3.548 3.152 14.731 1.00 72.12 103 TYR A N 1
ATOM 823 C CA . TYR A 1 103 ? -4.588 4.139 14.579 1.00 72.12 103 TYR A CA 1
ATOM 824 C C . TYR A 1 103 ? -5.377 3.850 13.312 1.00 72.12 103 TYR A C 1
ATOM 826 O O . TYR A 1 103 ? -4.790 3.818 12.232 1.00 72.12 103 TYR A O 1
ATOM 834 N N . ILE A 1 104 ? -6.685 3.636 13.409 1.00 73.00 104 ILE A N 1
ATOM 835 C CA . ILE A 1 104 ? -7.514 3.380 12.223 1.00 73.00 104 ILE A CA 1
ATOM 836 C C . ILE A 1 104 ? -8.143 4.672 11.740 1.00 73.00 104 ILE A C 1
ATOM 838 O O . ILE A 1 104 ? -8.628 5.458 12.548 1.00 73.00 104 ILE A O 1
ATOM 842 N N . ARG A 1 105 ? -8.205 4.847 10.420 1.00 70.19 105 ARG A N 1
ATOM 843 C CA . ARG A 1 105 ? -9.048 5.836 9.755 1.00 70.19 105 ARG A CA 1
ATOM 844 C C . ARG A 1 105 ? -10.418 5.231 9.469 1.00 70.19 105 ARG A C 1
ATOM 846 O O . ARG A 1 105 ? -10.594 4.493 8.503 1.00 70.19 105 ARG A O 1
ATOM 853 N N . LEU A 1 106 ? -11.411 5.557 10.290 1.00 66.75 106 LEU A N 1
ATOM 854 C CA . LEU A 1 106 ? -12.800 5.201 9.993 1.00 66.75 106 LEU A CA 1
ATOM 855 C C . LEU A 1 106 ? -13.418 6.273 9.085 1.00 66.75 106 LEU A C 1
ATOM 857 O O . LEU A 1 106 ? -13.450 7.451 9.441 1.00 66.75 106 LEU A O 1
ATOM 861 N N . ARG A 1 107 ? -13.905 5.872 7.903 1.00 59.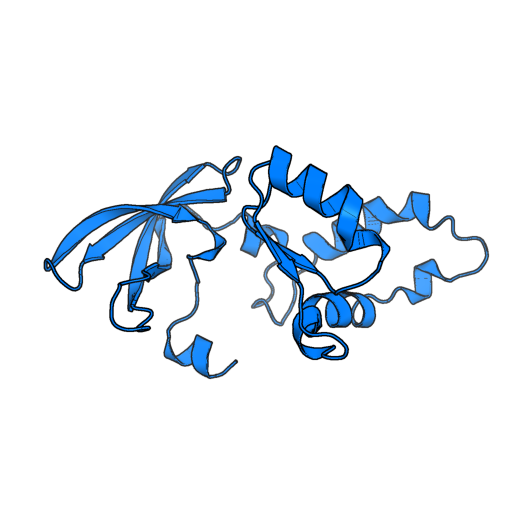44 107 ARG A N 1
ATOM 862 C CA . ARG A 1 107 ? -14.662 6.754 6.998 1.00 59.44 107 ARG A CA 1
ATOM 863 C C . ARG A 1 107 ? -16.149 6.692 7.357 1.00 59.44 107 ARG A C 1
ATOM 865 O O . ARG A 1 107 ? -16.818 5.719 7.017 1.00 59.44 107 ARG A O 1
ATOM 872 N N . GLY A 1 108 ? -16.661 7.712 8.043 1.00 47.53 108 GLY A N 1
ATOM 873 C CA . GLY A 1 108 ? -18.101 7.911 8.237 1.00 47.53 108 GLY A CA 1
ATOM 874 C C . GLY A 1 108 ? -18.693 8.797 7.136 1.00 47.53 108 GLY A C 1
ATOM 875 O O . GLY A 1 108 ? -18.059 9.753 6.702 1.00 47.53 108 GLY A O 1
ATOM 876 N N . LYS A 1 109 ? -19.916 8.508 6.680 1.00 40.34 109 LYS A N 1
ATOM 877 C CA . LYS A 1 109 ? -20.801 9.533 6.089 1.00 40.34 109 LYS A CA 1
ATOM 878 C C . LYS A 1 109 ? -21.630 10.115 7.248 1.00 40.34 109 LYS A C 1
ATOM 880 O O . LYS A 1 109 ? -22.038 9.310 8.083 1.00 40.34 109 LYS A O 1
ATOM 885 N N . PRO A 1 110 ? -21.900 11.434 7.351 1.00 43.00 110 PRO A N 1
ATOM 886 C CA . PRO A 1 110 ? -21.817 12.474 6.321 1.00 43.00 110 PRO A CA 1
ATOM 887 C C . PRO A 1 110 ? -20.710 13.525 6.535 1.00 43.00 110 PRO A C 1
ATOM 889 O O . PRO A 1 110 ? -20.603 14.458 5.745 1.00 43.00 110 PRO A O 1
ATOM 892 N N . SER A 1 111 ? -19.877 13.413 7.567 1.00 42.25 111 SER A N 1
ATOM 893 C CA . SER A 1 111 ? -18.775 14.346 7.794 1.00 42.25 111 SER A CA 1
ATOM 894 C C . SER A 1 111 ? -17.453 13.676 7.424 1.00 42.25 111 SER A C 1
ATOM 896 O O . SER A 1 111 ? -17.157 12.568 7.859 1.00 42.25 111 SER A O 1
ATOM 898 N N . ASN A 1 112 ? -16.637 14.354 6.613 1.00 46.59 112 ASN A N 1
ATOM 899 C CA . ASN A 1 112 ? -15.257 13.981 6.260 1.00 46.59 112 ASN A CA 1
ATOM 900 C C . ASN A 1 112 ? -14.303 14.008 7.482 1.00 46.59 112 ASN A C 1
ATOM 902 O O . ASN A 1 112 ? -13.154 14.440 7.387 1.00 46.59 112 ASN A O 1
ATOM 906 N N . ILE A 1 113 ? -14.775 13.599 8.657 1.00 44.75 113 ILE A N 1
ATOM 907 C CA . ILE A 1 113 ? -13.992 13.504 9.877 1.00 44.75 113 ILE A CA 1
ATOM 908 C C . ILE A 1 113 ? -13.363 12.115 9.875 1.00 44.75 113 ILE A C 1
ATOM 910 O O . ILE A 1 113 ? -14.018 11.106 10.123 1.00 44.75 113 ILE A O 1
ATOM 914 N N . GLN A 1 114 ? -12.067 12.064 9.565 1.00 53.94 114 GLN A N 1
ATOM 915 C CA . GLN A 1 114 ? -11.251 10.896 9.873 1.00 53.94 114 GLN A CA 1
ATOM 916 C C . GLN A 1 114 ? -11.196 10.768 11.395 1.00 53.94 114 GLN A C 1
ATOM 918 O O . GLN A 1 114 ? -10.460 11.498 12.063 1.00 53.94 114 GLN A O 1
ATOM 923 N N . HIS A 1 115 ? -11.989 9.859 11.955 1.00 55.59 115 HIS A N 1
ATOM 924 C CA . HIS A 1 115 ? -11.797 9.453 13.338 1.00 55.59 115 HIS A CA 1
ATOM 925 C C . HIS A 1 115 ? -10.564 8.574 13.369 1.00 55.59 115 HIS A C 1
ATOM 927 O O . HIS A 1 115 ? -10.568 7.479 12.810 1.00 55.59 115 HIS A O 1
ATOM 933 N N . LEU A 1 116 ? -9.504 9.113 13.963 1.00 59.41 116 LEU A N 1
ATOM 934 C CA . LEU A 1 116 ? -8.281 8.389 14.205 1.00 59.41 116 LEU A CA 1
ATOM 935 C C . LEU A 1 116 ? -8.401 7.707 15.573 1.00 59.41 116 LEU A C 1
ATOM 937 O O . LEU A 1 116 ? -8.189 8.346 16.602 1.00 59.41 116 LEU A O 1
ATOM 941 N N . MET A 1 117 ? -8.791 6.435 15.570 1.00 64.12 117 MET A N 1
ATOM 942 C CA . MET A 1 117 ? -9.062 5.684 16.799 1.00 64.12 117 MET A CA 1
ATOM 943 C C . MET A 1 117 ? -7.853 4.856 17.193 1.00 64.12 117 MET A C 1
ATOM 945 O O . MET A 1 117 ? -7.274 4.199 16.332 1.00 64.12 117 MET A O 1
ATOM 949 N N . GLU A 1 118 ? -7.490 4.884 18.474 1.00 68.44 118 GLU A N 1
ATOM 950 C CA . GLU A 1 118 ? -6.509 3.947 19.017 1.00 68.44 118 GLU A CA 1
ATOM 951 C C . GLU A 1 118 ? -7.087 2.531 18.947 1.00 68.44 118 GLU A C 1
ATOM 953 O O . GLU A 1 118 ? -8.199 2.270 19.403 1.00 68.44 118 GLU A O 1
ATOM 958 N N . ASP A 1 119 ? -6.331 1.637 18.331 1.00 69.25 119 ASP A N 1
ATOM 959 C CA . ASP A 1 119 ? -6.694 0.252 18.099 1.00 69.25 119 ASP A CA 1
ATOM 960 C C . ASP A 1 119 ? -5.515 -0.658 18.461 1.00 69.25 119 ASP A C 1
ATOM 962 O O . ASP A 1 119 ? -4.350 -0.242 18.464 1.00 69.25 119 ASP A O 1
ATOM 966 N N . ARG A 1 120 ? -5.821 -1.917 18.763 1.00 77.38 120 ARG A N 1
ATOM 967 C CA . ARG A 1 120 ? -4.858 -2.999 18.896 1.00 77.38 120 ARG A CA 1
ATOM 968 C C . ARG A 1 120 ? -5.036 -4.063 17.805 1.00 77.38 120 ARG A C 1
ATOM 970 O O . ARG A 1 120 ? -6.078 -4.700 17.675 1.00 77.38 120 ARG A O 1
ATOM 977 N N . ILE A 1 121 ? -3.956 -4.355 17.078 1.00 76.62 121 ILE A N 1
ATOM 978 C CA . ILE A 1 121 ? -3.974 -5.398 16.039 1.00 76.62 121 ILE A CA 1
ATOM 979 C C . ILE A 1 121 ? -4.122 -6.786 16.686 1.00 76.62 121 ILE A C 1
ATOM 981 O O . ILE A 1 121 ? -3.215 -7.240 17.377 1.00 76.62 121 ILE A O 1
ATOM 985 N N . GLU A 1 122 ? -5.224 -7.492 16.423 1.00 76.12 122 GLU A N 1
ATOM 986 C CA . GLU A 1 122 ? -5.494 -8.842 16.947 1.00 76.12 122 GLU A CA 1
ATOM 987 C C . GLU A 1 122 ? -4.967 -9.958 16.034 1.00 76.12 122 GLU A C 1
ATOM 989 O O . GLU A 1 122 ? -4.412 -10.953 16.498 1.00 76.12 122 GLU A O 1
ATOM 994 N N . LYS A 1 123 ? -5.201 -9.851 14.719 1.00 76.94 123 LYS A N 1
ATOM 995 C CA . LYS A 1 123 ? -4.859 -10.893 13.731 1.00 76.94 123 LYS A CA 1
ATOM 996 C C . LYS A 1 123 ? -4.436 -10.270 12.410 1.00 76.94 123 LYS A C 1
ATOM 998 O O . LYS A 1 123 ? -4.819 -9.148 12.095 1.00 76.94 123 LYS A O 1
ATOM 1003 N N . ARG A 1 124 ? -3.685 -11.021 11.603 1.00 70.81 124 ARG A N 1
ATOM 1004 C CA . ARG A 1 124 ? -3.177 -10.554 10.305 1.00 70.81 124 ARG A CA 1
ATOM 1005 C C . ARG A 1 124 ? -3.481 -11.551 9.198 1.00 70.81 124 ARG A C 1
ATOM 1007 O O . ARG A 1 124 ? -3.263 -12.749 9.359 1.00 70.81 124 ARG A O 1
ATOM 1014 N N . LYS A 1 125 ? -3.936 -11.042 8.056 1.00 77.94 125 LYS A N 1
ATOM 1015 C CA . LYS A 1 125 ? -4.029 -11.765 6.785 1.00 77.94 125 LYS A CA 1
ATOM 1016 C C . LYS A 1 125 ? -3.086 -11.090 5.796 1.00 77.94 125 LYS A C 1
ATOM 1018 O O . LYS A 1 125 ? -3.512 -10.280 4.982 1.00 77.94 125 LYS A O 1
ATOM 1023 N N . ILE A 1 126 ? -1.800 -11.435 5.886 1.00 67.69 126 ILE A N 1
ATOM 1024 C CA . ILE A 1 126 ? -0.715 -10.783 5.130 1.00 67.69 126 ILE A CA 1
ATOM 1025 C C . ILE A 1 126 ? -0.985 -10.816 3.618 1.00 67.69 126 ILE A C 1
ATOM 1027 O O . ILE A 1 126 ? -0.856 -9.793 2.960 1.00 67.69 126 ILE A O 1
ATOM 1031 N N . LYS A 1 127 ? -1.449 -11.958 3.088 1.00 66.00 127 LYS A N 1
ATOM 1032 C CA . LYS A 1 127 ? -1.775 -12.123 1.658 1.00 66.00 127 LYS A CA 1
ATOM 1033 C C . LYS A 1 127 ? -2.902 -11.210 1.155 1.00 66.00 127 LYS A C 1
ATOM 1035 O O . LYS A 1 127 ? -2.984 -10.969 -0.038 1.00 66.00 127 LYS A O 1
ATOM 1040 N N . LEU A 1 128 ? -3.780 -10.756 2.050 1.00 65.25 128 LEU A N 1
ATOM 1041 C CA . LEU A 1 128 ? -4.931 -9.908 1.725 1.00 65.25 128 LEU A CA 1
ATOM 1042 C C . LEU A 1 128 ? -4.755 -8.476 2.234 1.00 65.25 128 LEU A C 1
ATOM 1044 O O . LEU A 1 128 ? -5.728 -7.736 2.267 1.00 65.25 128 LEU A O 1
ATOM 1048 N N . HIS A 1 129 ? -3.554 -8.115 2.701 1.00 67.81 129 HIS A N 1
ATOM 1049 C CA . HIS A 1 129 ? -3.251 -6.786 3.236 1.00 67.81 129 HIS A CA 1
ATOM 1050 C C . HIS A 1 129 ? -4.258 -6.296 4.288 1.00 67.81 129 HIS A C 1
ATOM 1052 O O . HIS A 1 129 ? -4.501 -5.103 4.422 1.00 67.81 129 HIS A O 1
ATOM 1058 N N . ASN A 1 130 ? -4.809 -7.228 5.074 1.00 75.88 130 ASN A N 1
ATOM 1059 C CA . ASN A 1 130 ? -5.864 -6.951 6.040 1.00 75.88 130 ASN A CA 1
ATOM 1060 C C . ASN A 1 130 ? -5.417 -7.304 7.455 1.00 75.88 130 ASN A C 1
ATOM 1062 O O . ASN A 1 130 ? -4.936 -8.412 7.722 1.00 75.88 130 ASN A O 1
ATOM 1066 N N . ASN A 1 131 ? -5.662 -6.386 8.383 1.00 76.38 131 ASN A N 1
ATOM 1067 C CA . ASN A 1 131 ? -5.493 -6.607 9.810 1.00 76.38 131 ASN A CA 1
ATOM 1068 C C . ASN A 1 131 ? -6.863 -6.656 10.477 1.00 76.38 131 ASN A C 1
ATOM 1070 O O . ASN A 1 131 ? -7.762 -5.883 10.151 1.00 76.38 131 ASN A O 1
ATOM 1074 N N . LYS A 1 132 ? -7.021 -7.581 11.419 1.00 80.81 132 LYS A N 1
ATOM 1075 C CA . LYS A 1 132 ? -8.134 -7.555 12.354 1.00 80.81 132 LYS A CA 1
ATOM 1076 C C . LYS A 1 132 ? -7.732 -6.676 13.519 1.00 80.81 132 LYS A C 1
ATOM 1078 O O . LYS A 1 132 ? -6.665 -6.878 14.097 1.00 80.81 132 LYS A O 1
ATOM 1083 N N . VAL A 1 133 ? -8.589 -5.726 13.820 1.00 81.31 133 VAL A N 1
ATOM 1084 C CA . VAL A 1 133 ? -8.301 -4.588 14.675 1.00 81.31 133 VAL A CA 1
ATOM 1085 C C . VAL A 1 133 ? -9.472 -4.433 15.656 1.00 81.31 133 VAL A C 1
ATOM 1087 O O . VAL A 1 133 ? -10.625 -4.695 15.281 1.00 81.31 133 VAL A O 1
ATOM 1090 N N . SER A 1 134 ? -9.156 -4.173 16.924 1.00 81.94 134 SER A N 1
ATOM 1091 C CA . SER A 1 134 ? -10.107 -3.947 18.018 1.00 81.94 134 SER A CA 1
ATOM 1092 C C . SER A 1 134 ? -10.010 -2.499 18.507 1.00 81.94 134 SER A C 1
ATOM 1094 O O . SER A 1 134 ? -8.968 -2.099 19.041 1.00 81.94 134 SER A O 1
ATOM 1096 N N . TYR A 1 135 ? -11.094 -1.737 18.366 1.00 79.81 135 TYR A N 1
ATOM 1097 C CA . TYR A 1 135 ? -11.174 -0.336 18.786 1.00 79.81 135 TYR A CA 1
ATOM 1098 C C . TYR A 1 135 ? -12.431 -0.084 19.613 1.00 79.81 135 TYR A C 1
ATOM 1100 O O . TYR A 1 135 ? -13.475 -0.705 19.408 1.00 79.81 135 TYR A O 1
ATOM 1108 N N . THR A 1 136 ? -12.361 0.887 20.518 1.00 78.81 136 THR A N 1
ATOM 1109 C CA . THR A 1 136 ? -13.547 1.396 21.212 1.00 78.81 136 THR A CA 1
ATOM 1110 C C . THR A 1 136 ? -14.272 2.371 20.297 1.00 78.81 136 THR A C 1
ATOM 1112 O O . THR A 1 136 ? -13.716 3.401 19.927 1.00 78.81 136 THR A O 1
ATOM 1115 N N . SER A 1 137 ? -15.501 2.059 19.900 1.00 70.19 137 SER A N 1
ATOM 1116 C CA . SER A 1 137 ? -16.300 2.900 19.009 1.00 70.19 137 SER A CA 1
ATOM 1117 C C . SER A 1 137 ? -16.614 4.251 19.660 1.00 70.19 137 SER A C 1
ATOM 1119 O O . SER A 1 137 ? -17.108 4.277 20.789 1.00 70.19 137 SER A O 1
ATOM 1121 N N . PRO A 1 138 ? -16.399 5.387 18.970 1.00 65.69 138 PRO A N 1
ATOM 1122 C CA . PRO A 1 138 ? -16.682 6.704 19.538 1.00 65.69 138 PRO A CA 1
ATOM 1123 C C . PRO A 1 138 ? -18.188 6.992 19.612 1.00 65.69 138 PRO A C 1
ATOM 1125 O O . PRO A 1 138 ? -18.602 7.907 20.314 1.00 65.69 138 PRO A O 1
ATOM 1128 N N . ILE A 1 139 ? -18.998 6.225 18.873 1.00 67.94 139 ILE A N 1
ATOM 1129 C CA . ILE A 1 139 ? -20.451 6.396 18.785 1.00 67.94 139 ILE A CA 1
ATOM 1130 C C . ILE A 1 139 ? -21.152 5.483 19.790 1.00 67.94 139 ILE A C 1
ATOM 1132 O O . ILE A 1 139 ? -22.071 5.916 20.476 1.00 67.94 139 ILE A O 1
ATOM 1136 N N . SER A 1 140 ? -20.732 4.216 19.877 1.00 69.56 140 SER A N 1
ATOM 1137 C CA . SER A 1 140 ? -21.387 3.229 20.741 1.00 69.56 140 SER A CA 1
ATOM 1138 C C . SER A 1 140 ? -20.704 3.057 22.101 1.00 69.56 140 SER A C 1
ATOM 1140 O O . SER A 1 140 ? -21.296 2.458 22.997 1.00 69.56 140 SER A O 1
ATOM 1142 N N . GLY A 1 141 ? -19.465 3.539 22.265 1.00 73.62 141 GLY A N 1
ATOM 1143 C CA . GLY A 1 141 ? -18.639 3.320 23.459 1.00 73.62 141 GLY A CA 1
ATOM 1144 C C . GLY A 1 141 ? -18.226 1.859 23.672 1.00 73.62 141 GLY A C 1
ATOM 1145 O O . GLY A 1 141 ? -17.585 1.544 24.672 1.00 73.62 141 GLY A O 1
ATOM 1146 N N . LYS A 1 142 ? -18.596 0.955 22.757 1.00 80.00 142 LYS A N 1
ATOM 1147 C CA . LYS A 1 142 ? -18.334 -0.483 22.852 1.00 80.00 142 LYS A CA 1
ATOM 1148 C C . LYS A 1 142 ? -17.073 -0.854 22.090 1.00 80.00 142 LYS A C 1
ATOM 1150 O O . LYS A 1 142 ? -16.718 -0.212 21.102 1.00 80.00 142 LYS A O 1
ATOM 1155 N N . GLU A 1 143 ? -16.421 -1.918 22.542 1.00 80.44 143 GLU A N 1
ATOM 1156 C CA . GLU A 1 143 ? -15.318 -2.530 21.811 1.00 80.44 143 GLU A CA 1
ATOM 1157 C C . GLU A 1 143 ? -15.865 -3.219 20.553 1.00 80.44 143 GLU A C 1
ATOM 1159 O O . GLU A 1 143 ? -16.692 -4.132 20.619 1.00 80.44 143 GLU A O 1
ATOM 1164 N N . GLU A 1 144 ? -15.424 -2.756 19.391 1.00 81.44 144 GLU A N 1
ATOM 1165 C CA . GLU A 1 144 ? -15.777 -3.300 18.089 1.00 81.44 144 GLU A CA 1
ATOM 1166 C C . GLU A 1 144 ? -14.550 -3.966 17.467 1.00 81.44 144 GLU A C 1
ATOM 1168 O O . GLU A 1 144 ? -13.419 -3.501 17.601 1.00 81.44 144 GLU A O 1
ATOM 1173 N N . ARG A 1 145 ? -14.780 -5.073 16.754 1.00 83.94 145 ARG A N 1
ATOM 1174 C CA . ARG A 1 145 ? -13.735 -5.796 16.025 1.00 83.94 145 ARG A CA 1
ATOM 1175 C C . ARG A 1 145 ? -14.034 -5.757 14.541 1.00 83.94 145 ARG A C 1
ATOM 1177 O O . ARG A 1 145 ? -15.082 -6.242 14.112 1.00 83.94 145 ARG A O 1
ATOM 1184 N N . LYS A 1 146 ? -13.094 -5.263 13.740 1.00 83.38 146 LYS A N 1
ATOM 1185 C CA . LYS A 1 146 ? -13.266 -5.145 12.288 1.00 83.38 146 LYS A CA 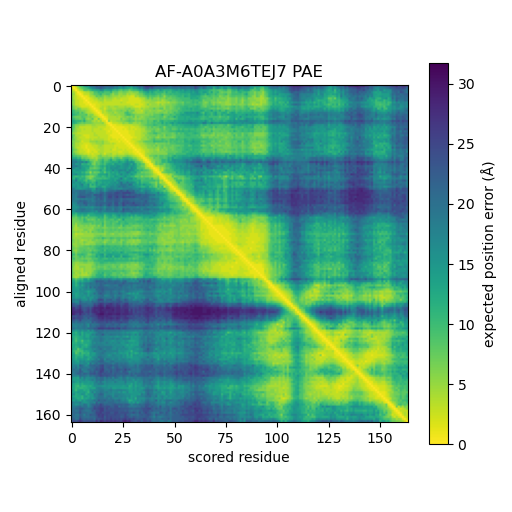1
ATOM 1186 C C . LYS A 1 146 ? -12.029 -5.626 11.539 1.00 83.38 146 LYS A C 1
ATOM 1188 O O . LYS A 1 146 ? -10.921 -5.598 12.061 1.00 83.38 146 LYS A O 1
ATOM 1193 N N . TRP A 1 147 ? -12.223 -6.103 10.313 1.00 80.06 147 TRP A N 1
ATOM 1194 C CA . TRP A 1 147 ? -11.127 -6.279 9.362 1.00 80.06 147 TRP A CA 1
ATOM 1195 C C . TRP A 1 147 ? -10.934 -4.978 8.592 1.00 80.06 147 TRP A C 1
ATOM 1197 O O . TRP A 1 147 ? -11.890 -4.456 8.020 1.00 80.06 147 TRP A O 1
ATOM 1207 N N . VAL A 1 148 ? -9.714 -4.456 8.602 1.00 75.19 148 VAL A N 1
ATOM 1208 C CA . VAL A 1 148 ? -9.365 -3.177 7.983 1.00 75.19 148 VAL A CA 1
ATOM 1209 C C . VAL A 1 148 ? -8.104 -3.354 7.141 1.00 75.19 148 VAL A C 1
ATOM 1211 O O . VAL A 1 148 ? -7.189 -4.090 7.532 1.00 75.19 148 VAL A O 1
ATOM 1214 N N . SER A 1 149 ? -8.072 -2.688 5.987 1.00 73.88 149 SER A N 1
ATOM 1215 C CA . SER A 1 149 ? -6.900 -2.650 5.111 1.00 73.88 149 SER A CA 1
ATOM 1216 C C . SER A 1 149 ? -5.708 -2.013 5.829 1.00 73.88 149 SER A C 1
ATOM 1218 O O . SER A 1 149 ? -5.854 -1.075 6.617 1.00 73.88 149 SER A O 1
ATOM 1220 N N . VAL A 1 150 ? -4.501 -2.507 5.553 1.00 69.69 150 VAL A N 1
ATOM 1221 C CA . VAL A 1 150 ? -3.240 -1.941 6.058 1.00 69.69 150 VAL A CA 1
ATOM 1222 C C . VAL A 1 150 ? -3.114 -0.449 5.713 1.00 69.69 150 VAL A C 1
ATOM 1224 O O . VAL A 1 150 ? -2.540 0.293 6.516 1.00 69.69 150 VAL A O 1
ATOM 1227 N N . ASP A 1 151 ? -3.697 -0.010 4.594 1.00 67.88 151 ASP A N 1
ATOM 1228 C CA . ASP A 1 151 ? -3.664 1.379 4.113 1.00 67.88 151 ASP A CA 1
ATOM 1229 C C . ASP A 1 151 ? -4.511 2.341 4.959 1.00 67.88 151 ASP A C 1
ATOM 1231 O O . ASP A 1 151 ? -4.159 3.512 5.124 1.00 67.88 151 ASP A O 1
ATOM 1235 N N . ASP A 1 152 ? -5.599 1.847 5.553 1.00 70.38 152 ASP A N 1
ATOM 1236 C CA . ASP A 1 152 ? -6.460 2.629 6.448 1.00 70.38 152 ASP A CA 1
ATOM 1237 C C . ASP A 1 152 ? -5.947 2.629 7.900 1.00 70.38 152 ASP A C 1
ATOM 1239 O O . ASP A 1 152 ? -6.539 3.254 8.781 1.00 70.38 152 ASP A O 1
ATOM 1243 N N . ILE A 1 153 ? -4.819 1.965 8.166 1.00 69.88 153 ILE A N 1
ATOM 1244 C CA . ILE A 1 153 ? -4.186 1.894 9.482 1.00 69.88 153 ILE A CA 1
ATOM 1245 C C . ILE A 1 153 ? -2.886 2.710 9.462 1.00 69.88 153 ILE A C 1
ATOM 1247 O O . ILE A 1 153 ? -2.008 2.515 8.620 1.00 69.88 153 ILE A O 1
ATOM 1251 N N . THR A 1 154 ? -2.717 3.595 10.438 1.00 67.12 154 THR A N 1
ATOM 1252 C CA . THR A 1 154 ? -1.556 4.478 10.596 1.00 67.12 154 THR A CA 1
ATOM 1253 C C . THR A 1 154 ? -0.939 4.327 11.993 1.00 67.12 154 THR A C 1
ATOM 1255 O O . THR A 1 154 ? -1.596 3.929 12.943 1.00 67.12 154 THR A O 1
ATOM 1258 N N . ARG A 1 155 ? 0.362 4.605 12.137 1.00 61.03 155 ARG A N 1
ATOM 1259 C CA . ARG A 1 155 ? 1.069 4.684 13.433 1.00 61.03 155 ARG A CA 1
ATOM 1260 C C . ARG A 1 155 ? 1.124 6.107 14.014 1.00 61.03 155 ARG A C 1
ATOM 1262 O O . ARG A 1 155 ? 1.631 6.303 15.112 1.00 61.03 155 ARG A O 1
ATOM 1269 N N . PHE A 1 156 ? 0.656 7.106 13.270 1.00 57.56 156 PHE A N 1
ATOM 1270 C CA . PHE A 1 156 ? 0.721 8.514 13.658 1.00 57.56 156 PHE A CA 1
ATOM 1271 C C . PHE A 1 156 ? -0.609 8.991 14.219 1.00 57.56 156 PHE A C 1
ATOM 1273 O O . PHE A 1 156 ? -1.661 8.611 13.723 1.00 57.56 156 PHE A O 1
ATOM 1280 N N . THR A 1 157 ? -0.535 9.869 15.218 1.00 57.19 157 THR A N 1
ATOM 1281 C CA . THR A 1 157 ? -1.687 10.603 15.740 1.00 57.19 157 THR A CA 1
ATOM 1282 C C . THR A 1 157 ? -2.167 11.655 14.737 1.00 57.19 157 THR A C 1
ATOM 1284 O O . THR A 1 157 ? -1.394 12.133 13.905 1.00 57.19 157 THR A O 1
ATOM 1287 N N . LEU A 1 158 ? -3.423 12.098 14.869 1.00 54.97 158 LEU A N 1
ATOM 1288 C CA . LEU A 1 158 ? -4.045 13.071 13.962 1.00 54.97 158 LEU A CA 1
ATOM 1289 C C . LEU A 1 158 ? -3.237 14.381 13.888 1.00 54.97 158 LEU A C 1
ATOM 1291 O O . LEU A 1 158 ? -3.125 14.995 12.830 1.00 54.97 158 LEU A O 1
ATOM 1295 N N . LYS A 1 159 ? -2.634 14.788 15.016 1.00 52.00 159 LYS A N 1
ATOM 1296 C CA . LYS A 1 159 ? -1.757 15.966 15.103 1.00 52.00 159 LYS A CA 1
ATOM 1297 C C . LYS A 1 159 ? -0.490 15.808 14.254 1.00 52.00 159 LYS A C 1
ATOM 1299 O O . LYS A 1 159 ? -0.121 16.747 13.561 1.00 52.00 159 LYS A O 1
ATOM 1304 N N . ARG A 1 160 ? 0.144 14.628 14.274 1.00 57.09 160 ARG A N 1
ATOM 1305 C CA . ARG A 1 160 ? 1.341 14.336 13.466 1.00 57.09 160 ARG A CA 1
ATOM 1306 C C . ARG A 1 160 ? 1.023 14.129 11.988 1.00 57.09 160 ARG A C 1
ATOM 1308 O O . ARG A 1 160 ? 1.854 14.469 11.158 1.00 57.09 160 ARG A O 1
ATOM 1315 N N . GLU A 1 161 ? -0.154 13.603 11.646 1.00 49.41 161 GLU A N 1
ATOM 1316 C CA . GLU A 1 161 ? -0.570 13.507 10.239 1.00 49.41 161 GLU A CA 1
ATOM 1317 C C . GLU A 1 161 ? -0.779 14.880 9.597 1.00 49.41 161 GLU A C 1
ATOM 1319 O O . GLU A 1 161 ? -0.361 15.082 8.465 1.00 49.41 161 GLU A O 1
ATOM 1324 N N . LYS A 1 162 ? -1.387 15.829 10.320 1.00 51.41 162 LYS A N 1
ATOM 1325 C CA . LYS A 1 162 ? -1.657 17.186 9.812 1.00 51.41 162 LYS A CA 1
ATOM 1326 C C . LYS A 1 162 ? -0.418 18.082 9.704 1.00 51.41 162 LYS A C 1
ATOM 1328 O O . LYS A 1 162 ? -0.496 19.124 9.068 1.00 51.41 162 LYS A O 1
ATOM 1333 N N . GLN A 1 163 ? 0.688 17.709 10.346 1.00 50.50 163 GLN A N 1
ATOM 1334 C CA . GLN A 1 163 ? 1.967 18.430 10.285 1.00 50.50 163 GLN A CA 1
ATOM 1335 C C . GLN A 1 163 ? 2.874 17.965 9.131 1.00 50.50 163 GLN A C 1
ATOM 1337 O O . GLN A 1 163 ? 3.994 18.457 9.011 1.00 50.50 163 GLN A O 1
ATOM 1342 N N . LYS A 1 164 ? 2.421 17.003 8.321 1.00 46.03 164 LYS A N 1
ATOM 1343 C CA . LYS A 1 164 ? 3.157 16.427 7.192 1.00 46.03 164 LYS A CA 1
ATOM 1344 C C . LYS A 1 164 ? 2.714 17.037 5.868 1.00 46.03 164 LYS A C 1
ATOM 1346 O O . LYS A 1 164 ? 3.590 17.162 4.986 1.00 46.03 164 LYS A O 1
#

Mean predicted aligned error: 13.45 Å

pLDDT: mean 70.01, std 11.17, range [40.34, 86.56]

Organism: Pocillopora damicornis (NCBI:txid46731)

Radius of gyration: 19.02 Å; Cα contacts (8 Å, |Δi|>4): 203; chains: 1; bounding box: 51×31×47 Å

Foldseek 3Di:
DDAADDQEDEDEPPPVCPPPVVVVCVVVNHHYHYDDPPDCVVVVVVVVLVVPDCCVVVPDPPHPNVVCVVVVVCCQQQAQDVVNVRGGVVCLQPVPDQQDWKWFQDDDPPDRDRRGFTWGFHDDDRNVQWTWIWTQDPVPSDIDTDIDHVVRIGPDDPVVVVVD

Sequence (164 aa):
MEHGSPEIIQCDKGGEFKKPLKLLCDSMNINLIYSRPRRPQSQGKDTKIKDGTDLQKIGQDGVNWAKQLPLYQRILNNDPKEVMAYKTPFEIYFARNIGEKAYIRLRGKPSNIQHLMEDRIEKRKIKLHNNKVSYTSPISGKEERKWVSVDDITRFTLKREKQK

Solvent-accessible surface area (backbone atoms only — not comparable to full-atom values): 9881 Å² total; per-residue (Å²): 138,85,78,61,87,62,64,64,48,79,45,65,76,51,78,78,56,59,59,66,47,44,57,53,29,58,76,67,69,23,49,76,44,69,47,67,82,96,46,67,74,81,48,45,66,65,53,48,53,60,71,69,47,80,55,69,72,50,74,38,89,90,51,63,48,79,79,44,46,67,58,50,55,47,48,68,32,62,44,59,34,71,98,54,78,57,35,20,54,46,44,69,72,68,60,71,51,72,67,40,78,34,23,36,55,49,87,52,88,92,51,95,55,68,48,69,40,71,26,34,30,70,46,76,40,75,80,70,47,29,33,31,33,41,30,64,37,91,85,77,71,42,82,43,76,46,81,42,49,54,86,45,45,39,86,61,52,71,71,60,59,74,74,108